Protein AF-A0A2V7H6P3-F1 (afdb_monomer)

Structure (mmCIF, N/CA/C/O backbone):
data_AF-A0A2V7H6P3-F1
#
_entry.id   AF-A0A2V7H6P3-F1
#
loop_
_atom_site.group_PDB
_atom_site.id
_atom_site.type_symbol
_atom_site.label_atom_id
_atom_site.label_alt_id
_atom_site.label_comp_id
_atom_site.label_asym_id
_atom_site.label_entity_id
_atom_site.label_seq_id
_atom_site.pdbx_PDB_ins_code
_atom_site.Cartn_x
_atom_site.Cartn_y
_atom_site.Cartn_z
_atom_site.occupancy
_atom_site.B_iso_or_equiv
_atom_site.auth_seq_id
_atom_site.auth_comp_id
_atom_site.auth_asym_id
_atom_site.auth_atom_id
_atom_site.pdbx_PDB_model_num
ATOM 1 N N . MET A 1 1 ? 6.952 5.922 25.023 1.00 45.28 1 MET A N 1
ATOM 2 C CA . MET A 1 1 ? 5.991 5.351 24.050 1.00 45.28 1 MET A CA 1
ATOM 3 C C . MET A 1 1 ? 6.456 5.497 22.596 1.00 45.28 1 MET A C 1
ATOM 5 O O . MET A 1 1 ? 6.258 4.556 21.852 1.00 45.28 1 MET A O 1
ATOM 9 N N . TRP A 1 2 ? 7.153 6.575 22.205 1.00 48.03 2 TRP A N 1
ATOM 10 C CA . TRP A 1 2 ? 7.757 6.729 20.862 1.00 48.03 2 TRP A CA 1
ATOM 11 C C . TRP A 1 2 ? 9.033 5.893 20.614 1.00 48.03 2 TRP A C 1
ATOM 13 O O . TRP A 1 2 ? 9.312 5.515 19.481 1.00 48.03 2 TRP A O 1
ATOM 23 N N . LEU A 1 3 ? 9.760 5.532 21.681 1.00 52.47 3 LEU A N 1
ATOM 24 C CA . LEU A 1 3 ? 10.952 4.668 21.622 1.00 52.47 3 LEU A CA 1
ATOM 25 C C . LEU A 1 3 ? 10.669 3.235 21.142 1.00 52.47 3 LEU A C 1
ATOM 27 O O . LEU A 1 3 ? 11.561 2.585 20.614 1.00 52.47 3 LEU A O 1
ATOM 31 N N . LEU A 1 4 ? 9.443 2.733 21.326 1.00 59.12 4 LEU A N 1
ATOM 32 C CA . LEU A 1 4 ? 9.093 1.345 20.994 1.00 59.12 4 LEU A CA 1
ATOM 33 C C . LEU A 1 4 ? 8.659 1.160 19.534 1.00 59.12 4 LEU A C 1
ATOM 35 O O . LEU A 1 4 ? 8.644 0.035 19.052 1.00 59.12 4 LEU A O 1
ATOM 39 N N . THR A 1 5 ? 8.304 2.238 18.835 1.00 67.56 5 THR A N 1
ATOM 40 C CA . THR A 1 5 ? 7.806 2.183 17.450 1.00 67.56 5 THR A CA 1
ATOM 41 C C . THR A 1 5 ? 8.802 2.730 16.438 1.00 67.56 5 THR A C 1
ATOM 43 O O . THR A 1 5 ? 8.853 2.228 15.323 1.00 67.56 5 THR A O 1
ATOM 46 N N . CYS A 1 6 ? 9.593 3.739 16.815 1.00 74.56 6 CYS A N 1
ATOM 47 C CA . CYS A 1 6 ? 10.529 4.408 15.906 1.00 74.56 6 CYS A CA 1
ATOM 48 C C . CYS A 1 6 ? 11.980 4.435 16.418 1.00 74.56 6 CYS A C 1
ATOM 50 O O . CYS A 1 6 ? 12.833 5.053 15.793 1.00 74.56 6 CYS A O 1
ATOM 52 N N . GLY A 1 7 ? 12.278 3.776 17.544 1.00 77.69 7 GLY A N 1
ATOM 53 C CA . GLY A 1 7 ? 13.629 3.740 18.110 1.00 77.69 7 GLY A CA 1
ATOM 54 C C . GLY A 1 7 ? 14.137 5.106 18.593 1.00 77.69 7 GLY A C 1
ATOM 55 O O . GLY A 1 7 ? 13.358 6.031 18.831 1.00 77.69 7 GLY A O 1
ATOM 56 N N . PHE A 1 8 ? 15.457 5.210 18.783 1.00 80.81 8 PHE A N 1
ATOM 57 C CA . PHE A 1 8 ? 16.135 6.444 19.211 1.00 80.81 8 PHE A CA 1
ATOM 58 C C . PHE A 1 8 ? 16.397 7.421 18.055 1.00 80.81 8 PHE A C 1
ATOM 60 O O . PHE A 1 8 ? 16.570 8.610 18.308 1.00 80.81 8 PHE A O 1
ATOM 67 N N . ASP A 1 9 ? 16.364 6.941 16.809 1.00 80.56 9 ASP A N 1
ATOM 68 C CA . ASP A 1 9 ? 16.606 7.743 15.601 1.00 80.56 9 ASP A CA 1
ATOM 69 C C . ASP A 1 9 ? 15.392 8.593 15.180 1.00 80.56 9 ASP A C 1
ATOM 71 O O . ASP A 1 9 ? 15.476 9.404 14.259 1.00 80.56 9 ASP A O 1
ATOM 75 N N . GLY A 1 10 ? 14.265 8.452 15.886 1.00 81.62 10 GLY A N 1
ATOM 76 C CA . GLY A 1 10 ? 13.029 9.175 15.603 1.00 81.62 10 GLY A CA 1
ATOM 77 C C . GLY A 1 10 ? 12.218 8.557 14.461 1.00 81.62 10 GLY A C 1
ATOM 78 O O . GLY A 1 10 ? 12.655 7.654 13.753 1.00 81.62 10 GLY A O 1
ATOM 79 N N . CYS A 1 11 ? 10.970 9.006 14.309 1.00 87.62 11 CYS A N 1
ATOM 80 C CA . CYS A 1 11 ? 10.121 8.542 13.213 1.00 87.62 11 CYS A CA 1
ATOM 81 C C . CYS A 1 11 ? 10.480 9.264 11.903 1.00 87.62 11 CYS A C 1
ATOM 83 O O . CYS A 1 11 ? 10.858 10.439 11.949 1.00 87.62 11 CYS A O 1
ATOM 85 N N . PRO A 1 12 ? 10.281 8.615 10.740 1.00 88.25 12 PRO A N 1
ATOM 86 C CA . PRO A 1 12 ? 10.402 9.282 9.450 1.00 88.25 12 PRO A CA 1
ATOM 87 C C . PRO A 1 12 ? 9.461 10.486 9.374 1.00 88.25 12 PRO A C 1
ATOM 89 O O . PRO A 1 12 ? 8.328 10.455 9.867 1.00 88.25 12 PRO A O 1
ATOM 92 N N . THR A 1 13 ? 9.928 11.557 8.742 1.00 89.88 13 THR A N 1
ATOM 93 C CA . THR A 1 13 ? 9.115 12.752 8.531 1.00 89.88 13 THR A CA 1
ATOM 94 C C . THR A 1 13 ? 8.044 12.489 7.473 1.00 89.88 13 THR A C 1
ATOM 96 O O . THR A 1 13 ? 8.142 11.569 6.659 1.00 89.88 13 THR A O 1
ATOM 99 N N . ALA A 1 14 ? 7.019 13.345 7.419 1.00 88.69 14 ALA A N 1
ATOM 100 C CA . ALA A 1 14 ? 6.000 13.259 6.372 1.00 88.69 14 ALA A CA 1
ATOM 101 C C . ALA A 1 14 ? 6.602 13.326 4.954 1.00 88.69 14 ALA A C 1
ATOM 103 O O . ALA A 1 14 ? 6.069 12.716 4.029 1.00 88.69 14 ALA A O 1
ATOM 104 N N . ARG A 1 15 ? 7.724 14.039 4.788 1.00 89.81 15 ARG A N 1
ATOM 105 C CA . ARG A 1 15 ? 8.440 14.134 3.514 1.00 89.81 15 ARG A CA 1
ATOM 106 C C . ARG A 1 15 ? 9.114 12.814 3.151 1.00 89.81 15 ARG A C 1
ATOM 108 O O . ARG A 1 15 ? 8.986 12.385 2.010 1.00 89.81 15 ARG A O 1
ATOM 115 N N . ASP A 1 16 ? 9.745 12.157 4.121 1.00 89.62 16 ASP A N 1
ATOM 116 C CA . ASP A 1 16 ? 10.420 10.873 3.908 1.00 89.62 16 ASP A CA 1
ATOM 117 C C . ASP A 1 16 ? 9.431 9.795 3.456 1.00 89.62 16 ASP A C 1
ATOM 119 O O . ASP A 1 16 ? 9.732 9.019 2.553 1.00 89.62 16 ASP A O 1
ATOM 123 N N . ILE A 1 17 ? 8.217 9.796 4.019 1.00 88.75 17 ILE A N 1
ATOM 124 C CA . ILE A 1 17 ? 7.142 8.869 3.631 1.00 88.75 17 ILE A CA 1
ATOM 125 C C . ILE A 1 17 ? 6.676 9.134 2.193 1.00 88.75 17 ILE A C 1
ATOM 127 O O . ILE A 1 17 ? 6.435 8.193 1.441 1.00 88.75 17 ILE A O 1
ATOM 131 N N . GLN A 1 18 ? 6.564 10.401 1.786 1.00 87.38 18 GLN A N 1
ATOM 132 C CA . GLN A 1 18 ? 6.110 10.765 0.438 1.00 87.38 18 GLN A CA 1
ATOM 133 C C . GLN A 1 18 ? 7.136 10.432 -0.648 1.00 87.38 18 GLN A C 1
ATOM 135 O O . GLN A 1 18 ? 6.752 10.105 -1.769 1.00 87.38 18 GLN A O 1
ATOM 140 N N . THR A 1 19 ? 8.430 10.520 -0.336 1.00 89.19 19 THR A N 1
ATOM 141 C CA . THR A 1 19 ? 9.506 10.219 -1.292 1.00 89.19 19 THR A CA 1
ATOM 142 C C . THR A 1 19 ? 10.014 8.785 -1.195 1.00 89.19 19 THR A C 1
ATOM 144 O O . THR A 1 19 ? 10.921 8.412 -1.939 1.00 89.19 19 THR A O 1
ATOM 147 N N . PHE A 1 20 ? 9.459 7.976 -0.292 1.00 88.56 20 PHE A N 1
ATOM 148 C CA . PHE A 1 20 ? 9.880 6.597 -0.108 1.00 88.56 20 PHE A CA 1
ATOM 149 C C . PHE A 1 20 ? 9.595 5.765 -1.363 1.00 88.56 20 PHE A C 1
ATOM 151 O O . PHE A 1 20 ? 8.449 5.604 -1.784 1.00 88.56 20 PHE A O 1
ATOM 158 N N . GLN A 1 21 ? 10.651 5.192 -1.940 1.00 85.56 21 GLN A N 1
ATOM 159 C CA . GLN A 1 21 ? 10.548 4.202 -3.003 1.00 85.56 21 GLN A CA 1
ATOM 160 C C . GLN A 1 21 ? 11.141 2.882 -2.513 1.00 85.56 21 GLN A C 1
ATOM 162 O O . GLN A 1 21 ? 12.335 2.831 -2.213 1.00 85.56 21 GLN A O 1
ATOM 167 N N . PRO A 1 22 ? 10.338 1.810 -2.420 1.00 85.94 22 PRO A N 1
ATOM 168 C CA . PRO A 1 22 ? 10.860 0.525 -1.999 1.00 85.94 22 PRO A CA 1
ATOM 169 C C . PRO A 1 22 ? 11.782 -0.046 -3.078 1.00 85.94 22 PRO A C 1
ATOM 171 O O . PRO A 1 22 ? 11.492 0.037 -4.278 1.00 85.94 22 PRO A O 1
ATOM 174 N N . ASP A 1 23 ? 12.883 -0.639 -2.624 1.00 86.00 23 ASP A N 1
ATOM 175 C CA . ASP A 1 23 ? 13.846 -1.305 -3.492 1.00 86.00 23 ASP A CA 1
ATOM 176 C C . ASP A 1 23 ? 13.206 -2.514 -4.200 1.00 86.00 23 ASP A C 1
ATOM 178 O O . ASP A 1 23 ? 12.404 -3.255 -3.619 1.00 86.00 23 ASP A O 1
ATOM 182 N N . GLN A 1 24 ? 13.565 -2.693 -5.471 1.00 86.31 24 GLN A N 1
ATOM 183 C CA . GLN A 1 24 ? 13.189 -3.842 -6.301 1.00 86.31 24 GLN A CA 1
ATOM 184 C C . GLN A 1 24 ? 14.325 -4.869 -6.395 1.00 86.31 24 GLN A C 1
ATOM 186 O O . GLN A 1 24 ? 14.184 -5.874 -7.082 1.00 86.31 24 GLN A O 1
ATOM 191 N N . GLY A 1 25 ? 15.456 -4.623 -5.734 1.00 87.31 25 GLY A N 1
ATOM 192 C CA . GLY A 1 25 ? 16.621 -5.489 -5.759 1.00 87.31 25 GLY A CA 1
ATOM 193 C C . GLY A 1 25 ? 17.430 -5.399 -7.055 1.00 87.31 25 GLY A C 1
ATOM 194 O O . GLY A 1 25 ? 17.077 -4.727 -8.030 1.00 87.31 25 GLY A O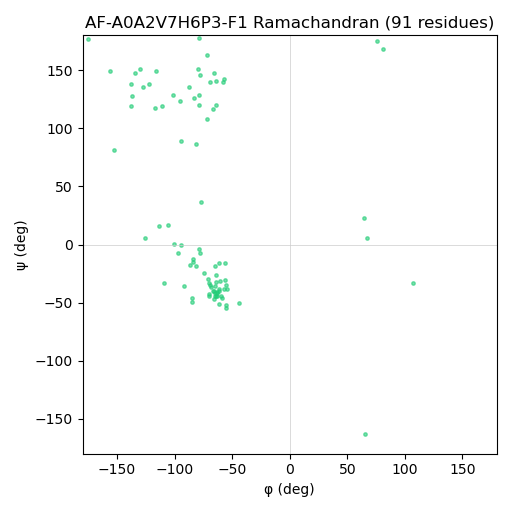 1
ATOM 195 N N . GLY A 1 26 ? 18.558 -6.109 -7.068 1.00 89.19 26 GLY A N 1
ATOM 196 C CA . GLY A 1 26 ? 19.502 -6.105 -8.187 1.00 89.19 26 GLY A CA 1
ATOM 197 C C . GLY A 1 26 ? 19.030 -6.969 -9.359 1.00 89.19 26 GLY A C 1
ATOM 198 O O . GLY A 1 26 ? 18.431 -8.021 -9.161 1.00 89.19 26 GLY A O 1
ATOM 199 N N . ARG A 1 27 ? 19.321 -6.572 -10.602 1.00 90.75 27 ARG A N 1
ATOM 200 C CA . ARG A 1 27 ? 19.003 -7.360 -11.810 1.00 90.75 27 ARG A CA 1
ATOM 201 C C . ARG A 1 27 ? 20.248 -8.088 -12.313 1.00 90.75 27 ARG A C 1
ATOM 203 O O . ARG A 1 27 ? 21.270 -7.450 -12.537 1.00 90.75 27 ARG A O 1
ATOM 210 N N . ILE A 1 28 ? 20.142 -9.395 -12.548 1.00 93.62 28 ILE A N 1
ATOM 211 C CA . ILE A 1 28 ? 21.184 -10.199 -13.201 1.00 93.62 28 ILE A CA 1
ATOM 212 C C . ILE A 1 28 ? 20.846 -10.293 -14.686 1.00 93.62 28 ILE A C 1
ATOM 214 O O . ILE A 1 28 ? 19.749 -10.730 -15.050 1.00 93.62 28 ILE A O 1
ATOM 218 N N . LEU A 1 29 ? 21.780 -9.871 -15.535 1.00 96.00 29 LEU A N 1
ATOM 219 C CA . LEU A 1 29 ? 21.631 -9.837 -16.987 1.00 96.00 29 LEU A CA 1
ATOM 220 C C . LEU A 1 29 ? 22.644 -10.782 -17.644 1.00 96.00 29 LEU A C 1
ATOM 222 O O . LEU A 1 29 ? 23.737 -10.983 -17.116 1.00 96.00 29 LEU A O 1
ATOM 226 N N . ASP A 1 30 ? 22.286 -11.350 -18.792 1.00 96.00 30 ASP A N 1
ATOM 227 C CA . ASP A 1 30 ? 23.211 -12.121 -19.625 1.00 96.00 30 ASP A CA 1
ATOM 228 C C . ASP A 1 30 ? 24.131 -11.210 -20.464 1.00 96.00 30 ASP A C 1
ATOM 230 O O . ASP A 1 30 ? 23.994 -9.984 -20.482 1.00 96.00 30 ASP A O 1
ATOM 234 N N . ARG A 1 31 ? 25.053 -11.818 -21.226 1.00 96.25 31 ARG A N 1
ATOM 235 C CA . ARG A 1 31 ? 25.986 -11.096 -22.117 1.00 96.25 31 ARG A CA 1
ATOM 236 C C . ARG A 1 31 ? 25.311 -10.292 -23.240 1.00 96.25 31 ARG A C 1
ATOM 238 O O . ARG A 1 31 ? 25.958 -9.472 -23.880 1.00 96.25 31 ARG A O 1
ATOM 245 N N . TYR A 1 32 ? 24.040 -10.566 -23.507 1.00 96.75 32 TYR A N 1
ATOM 246 C CA . TYR A 1 32 ? 23.186 -9.912 -24.493 1.00 96.75 32 TYR A CA 1
ATOM 247 C C . TYR A 1 32 ? 22.164 -8.969 -23.839 1.00 96.75 32 TYR A C 1
ATOM 249 O O . TYR A 1 32 ? 21.192 -8.574 -24.484 1.00 96.75 32 TYR A O 1
ATOM 257 N N . ASN A 1 33 ? 22.375 -8.599 -22.571 1.00 92.81 33 ASN A N 1
ATOM 258 C CA . ASN A 1 33 ? 21.517 -7.712 -21.789 1.00 92.81 33 ASN A CA 1
ATOM 259 C C . ASN A 1 33 ? 20.100 -8.266 -21.514 1.00 92.81 33 ASN A C 1
ATOM 261 O O . ASN A 1 33 ? 19.165 -7.506 -21.245 1.00 92.81 33 ASN A O 1
ATOM 265 N N . ARG A 1 34 ? 19.912 -9.592 -21.568 1.00 95.50 34 ARG A N 1
ATOM 266 C CA . ARG A 1 34 ? 18.637 -10.257 -21.252 1.00 95.50 34 ARG A CA 1
ATOM 267 C C . ARG A 1 34 ? 18.541 -10.549 -19.760 1.00 95.50 34 ARG A C 1
ATOM 269 O O . ARG A 1 34 ? 19.488 -11.043 -19.159 1.00 95.50 34 ARG A O 1
ATOM 276 N N . LEU A 1 35 ? 17.386 -10.269 -19.159 1.00 92.19 35 LEU A N 1
ATOM 277 C CA . LEU A 1 35 ? 17.152 -10.515 -17.734 1.00 92.19 35 LEU A CA 1
ATOM 278 C C . LEU A 1 35 ? 17.162 -12.021 -17.434 1.00 92.19 35 LEU A C 1
ATOM 280 O O . LEU A 1 35 ? 16.285 -12.739 -17.905 1.00 92.19 35 LEU A O 1
ATOM 284 N N . MET A 1 36 ? 18.119 -12.473 -16.623 1.00 92.06 36 MET A N 1
ATOM 285 C CA . MET A 1 36 ? 18.189 -13.852 -16.127 1.00 92.06 36 MET A CA 1
ATOM 286 C C . MET A 1 36 ? 17.478 -14.010 -14.783 1.00 92.06 36 MET A C 1
ATOM 288 O O . MET A 1 36 ? 16.845 -15.031 -14.532 1.00 92.06 36 MET A O 1
ATOM 292 N N . GLY A 1 37 ? 17.552 -12.996 -13.921 1.00 89.06 37 GLY A N 1
ATOM 293 C CA . GLY A 1 37 ? 16.945 -13.061 -12.596 1.00 89.06 37 GLY A CA 1
ATOM 294 C C . GLY A 1 37 ? 17.047 -11.756 -11.823 1.00 89.06 37 GLY A C 1
ATOM 295 O O . GLY A 1 37 ? 17.642 -10.779 -12.289 1.00 89.06 37 GLY A O 1
ATOM 296 N N . ARG A 1 38 ? 16.449 -11.745 -10.631 1.00 88.81 38 ARG A N 1
ATOM 297 C CA . ARG A 1 38 ? 16.501 -10.617 -9.703 1.00 88.81 38 ARG A CA 1
ATOM 298 C C . ARG A 1 38 ? 16.963 -11.090 -8.327 1.00 88.81 38 ARG A C 1
ATOM 300 O O . ARG A 1 38 ? 16.521 -12.130 -7.852 1.00 88.81 38 ARG A O 1
ATOM 307 N N . LEU A 1 39 ? 17.875 -10.336 -7.727 1.00 89.81 39 LEU A N 1
ATOM 308 C CA . LEU A 1 39 ? 18.375 -10.525 -6.372 1.00 89.81 39 LEU A CA 1
ATOM 309 C C . LEU A 1 39 ? 17.553 -9.630 -5.450 1.00 89.81 39 LEU A C 1
ATOM 311 O O . LEU A 1 39 ? 17.884 -8.464 -5.246 1.00 89.81 39 LEU A O 1
ATOM 315 N N . GLU A 1 40 ? 16.448 -10.166 -4.948 1.00 87.25 40 GLU A N 1
ATOM 316 C CA . GLU A 1 40 ? 15.518 -9.448 -4.078 1.00 87.25 40 GLU A CA 1
ATOM 317 C C . GLU A 1 40 ? 15.065 -10.360 -2.928 1.00 87.25 40 GLU A C 1
ATOM 319 O O . GLU A 1 40 ? 14.786 -11.539 -3.136 1.00 87.25 40 GLU A O 1
ATOM 324 N N . LEU A 1 41 ? 14.987 -9.821 -1.704 1.00 87.12 41 LEU A N 1
ATOM 325 C CA . LEU A 1 41 ? 14.401 -10.535 -0.556 1.00 87.12 41 LEU A CA 1
ATOM 326 C C . LEU A 1 41 ? 12.879 -10.662 -0.690 1.00 87.12 41 L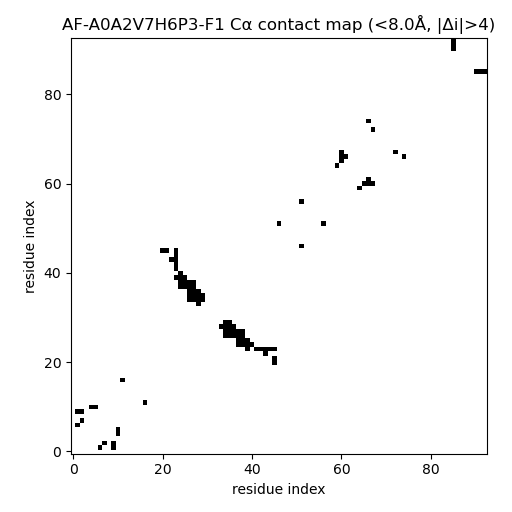EU A C 1
ATOM 328 O O . LEU A 1 41 ? 12.270 -11.598 -0.179 1.00 87.12 41 LEU A O 1
ATOM 332 N N . VAL A 1 42 ? 12.261 -9.688 -1.359 1.00 86.44 42 VAL A N 1
ATOM 333 C CA . VAL A 1 42 ? 10.820 -9.618 -1.581 1.00 86.44 42 VAL A CA 1
ATOM 334 C C . VAL A 1 42 ? 10.585 -9.203 -3.020 1.00 86.44 42 VAL A C 1
ATOM 336 O O . VAL A 1 42 ? 11.086 -8.168 -3.449 1.00 86.44 42 VAL A O 1
ATOM 339 N N . ARG A 1 43 ? 9.770 -9.977 -3.741 1.00 87.12 43 ARG A N 1
ATOM 340 C CA . ARG A 1 43 ? 9.410 -9.672 -5.124 1.00 87.12 43 ARG A CA 1
ATOM 341 C C . ARG A 1 43 ? 8.460 -8.486 -5.193 1.00 87.12 43 ARG A C 1
ATOM 343 O O . ARG A 1 43 ? 7.289 -8.613 -4.832 1.00 87.12 43 ARG A O 1
ATOM 350 N N . ARG A 1 44 ? 8.957 -7.342 -5.668 1.00 88.12 44 ARG A N 1
ATOM 351 C CA . ARG A 1 44 ? 8.184 -6.094 -5.775 1.00 88.12 44 ARG A CA 1
ATOM 352 C C . ARG A 1 44 ? 8.295 -5.474 -7.165 1.00 88.12 44 ARG A C 1
ATOM 354 O O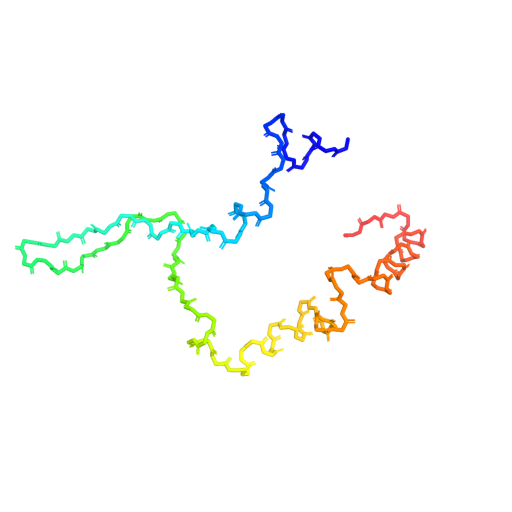 . ARG A 1 44 ? 9.283 -5.638 -7.879 1.00 88.12 44 ARG A O 1
ATOM 361 N N . VAL A 1 45 ? 7.241 -4.763 -7.554 1.00 88.88 45 VAL A N 1
ATOM 362 C CA . VAL A 1 45 ? 7.205 -3.926 -8.757 1.00 88.88 45 VAL A CA 1
ATOM 363 C C . VAL A 1 45 ? 6.503 -2.629 -8.382 1.00 88.88 45 VAL A C 1
ATOM 365 O O . VAL A 1 45 ? 5.344 -2.648 -7.972 1.00 88.88 45 VAL A O 1
ATOM 368 N N . ASN A 1 46 ? 7.211 -1.511 -8.512 1.00 89.69 46 ASN A N 1
ATOM 369 C CA . ASN A 1 46 ? 6.660 -0.192 -8.218 1.00 89.69 46 ASN A CA 1
ATOM 370 C C . ASN A 1 46 ? 5.808 0.240 -9.404 1.00 89.69 46 ASN A C 1
ATOM 372 O O . ASN A 1 46 ? 6.306 0.354 -10.524 1.00 89.69 46 ASN A O 1
ATOM 376 N N . VAL A 1 47 ? 4.526 0.468 -9.144 1.00 91.69 47 VAL A N 1
ATOM 377 C CA . VAL A 1 47 ? 3.561 0.933 -10.137 1.00 91.69 47 VAL A CA 1
ATOM 378 C C . VAL A 1 47 ? 2.943 2.243 -9.656 1.00 91.69 47 VAL A C 1
ATOM 380 O O . VAL A 1 47 ? 2.641 2.368 -8.467 1.00 91.69 47 VAL A O 1
ATOM 383 N N . PRO A 1 48 ? 2.755 3.239 -10.539 1.00 92.44 48 PRO A N 1
ATOM 384 C CA . PRO A 1 48 ? 2.020 4.439 -10.169 1.00 92.44 48 PRO A CA 1
ATOM 385 C C . PRO A 1 48 ? 0.558 4.076 -9.888 1.00 92.44 48 PRO A C 1
ATOM 387 O O . PRO A 1 48 ? -0.005 3.203 -10.549 1.00 92.44 48 PRO A O 1
ATOM 390 N N . LEU A 1 49 ? -0.086 4.781 -8.954 1.00 92.56 49 LEU A N 1
ATOM 391 C CA . LEU A 1 49 ? -1.474 4.495 -8.564 1.00 92.56 49 LEU A CA 1
ATOM 392 C C . LEU A 1 49 ? -2.445 4.522 -9.759 1.00 92.56 49 LEU A C 1
ATOM 394 O O . LEU A 1 49 ? -3.356 3.705 -9.830 1.00 92.56 49 LEU A O 1
ATOM 398 N N . GLY A 1 50 ? -2.213 5.402 -10.739 1.00 96.25 50 GLY A N 1
ATOM 399 C CA . GLY A 1 50 ? -3.021 5.482 -11.963 1.00 96.25 50 GLY A CA 1
ATOM 400 C C . GLY A 1 50 ? -2.940 4.251 -12.877 1.00 96.25 50 GLY A C 1
ATOM 401 O O . GLY A 1 50 ? -3.826 4.063 -13.703 1.00 96.25 50 GLY A O 1
ATOM 402 N N . ALA A 1 51 ? -1.921 3.398 -12.725 1.00 96.94 51 ALA A N 1
ATOM 403 C CA . ALA A 1 51 ? -1.827 2.122 -13.438 1.00 96.94 51 ALA A CA 1
ATOM 404 C C . ALA A 1 51 ? -2.613 0.994 -12.743 1.00 96.94 51 ALA A C 1
ATOM 406 O O . ALA A 1 51 ? -2.811 -0.070 -13.329 1.00 96.94 51 ALA A O 1
ATOM 407 N N . VAL A 1 52 ? -3.061 1.204 -11.499 1.00 96.50 52 VAL A N 1
ATOM 408 C CA . VAL A 1 52 ? -3.858 0.229 -10.750 1.00 96.50 52 VAL A CA 1
ATOM 409 C C . VAL A 1 52 ? -5.325 0.362 -11.169 1.00 96.50 52 VAL A C 1
ATOM 411 O O . VAL A 1 52 ? -5.878 1.460 -11.070 1.00 96.50 52 VAL A O 1
ATOM 414 N N . PRO A 1 53 ? -6.007 -0.718 -11.592 1.00 97.81 53 PRO A N 1
ATOM 415 C CA . PRO A 1 53 ? -7.414 -0.638 -11.969 1.00 97.81 53 PRO A CA 1
ATOM 416 C C . PRO A 1 53 ? -8.292 -0.109 -10.828 1.00 97.81 53 PRO A C 1
ATOM 418 O O . PRO A 1 53 ? -8.122 -0.508 -9.674 1.00 97.81 53 PRO A O 1
ATOM 421 N N . GLN A 1 54 ? -9.267 0.750 -11.142 1.00 97.31 54 GLN A N 1
ATOM 422 C CA . GLN A 1 54 ? -10.107 1.397 -10.123 1.00 97.31 54 GLN A CA 1
ATOM 423 C C . GLN A 1 54 ? -10.828 0.393 -9.215 1.00 97.31 54 GLN A C 1
ATOM 425 O O . GLN A 1 54 ? -10.901 0.607 -8.009 1.00 97.31 54 GLN A O 1
ATOM 430 N N . PHE A 1 55 ? -11.303 -0.728 -9.765 1.00 97.69 55 PHE A N 1
ATOM 431 C CA . PHE A 1 55 ? -11.967 -1.763 -8.970 1.00 97.69 55 PHE A CA 1
ATOM 432 C C . PHE A 1 55 ? -11.026 -2.405 -7.935 1.00 97.69 55 PHE A C 1
ATOM 434 O O . PHE A 1 55 ? -11.472 -2.748 -6.846 1.00 97.69 55 PHE A O 1
ATOM 441 N N . VA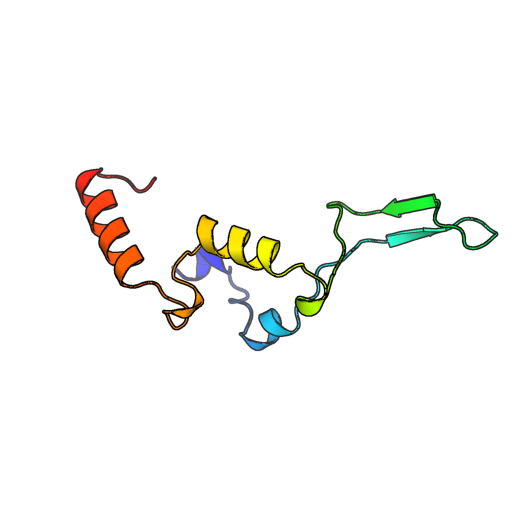L A 1 56 ? -9.723 -2.524 -8.232 1.00 97.25 56 VAL A N 1
ATOM 442 C CA . VAL A 1 56 ? -8.723 -3.048 -7.284 1.00 97.25 56 VAL A CA 1
ATOM 443 C C . VAL A 1 56 ? -8.498 -2.050 -6.155 1.00 97.25 56 VAL A C 1
ATOM 445 O O . VAL A 1 56 ? -8.503 -2.436 -4.988 1.00 9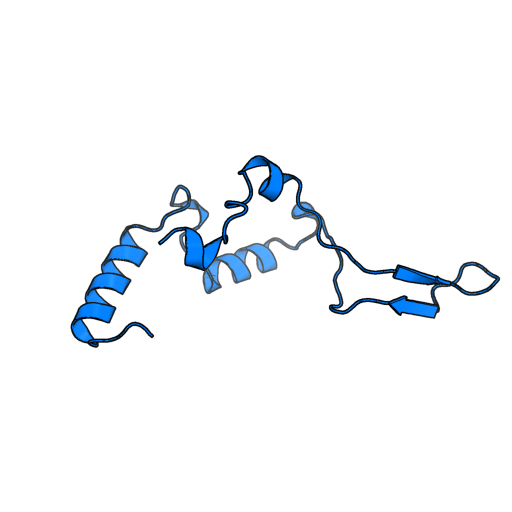7.25 56 VAL A O 1
ATOM 448 N N . GLN A 1 57 ? -8.364 -0.762 -6.491 1.00 97.06 57 GLN A N 1
ATOM 449 C CA . GLN A 1 57 ? -8.233 0.304 -5.493 1.00 97.06 57 GLN A CA 1
ATOM 450 C C . GLN A 1 57 ? -9.450 0.320 -4.555 1.00 97.06 57 GLN A C 1
ATOM 452 O O . GLN A 1 57 ? -9.302 0.342 -3.336 1.00 97.06 57 GLN A O 1
ATOM 457 N N . GLN A 1 58 ? -10.658 0.235 -5.119 1.00 96.88 58 GLN A N 1
ATOM 458 C CA . GLN A 1 58 ?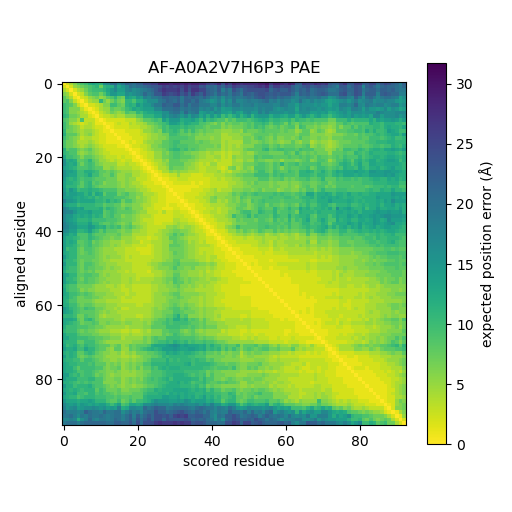 -11.906 0.207 -4.356 1.00 96.88 58 GLN A CA 1
ATOM 459 C C . GLN A 1 58 ? -12.035 -1.051 -3.489 1.00 96.88 58 GLN A C 1
ATOM 461 O O . GLN A 1 58 ? -12.442 -0.941 -2.337 1.00 96.88 58 GLN A O 1
ATOM 466 N N . ALA A 1 59 ? -11.665 -2.230 -4.002 1.00 97.56 59 ALA A N 1
ATOM 467 C CA . ALA A 1 59 ? -11.702 -3.480 -3.242 1.00 97.56 59 ALA A CA 1
ATOM 468 C C . ALA A 1 59 ? -10.748 -3.455 -2.038 1.00 97.56 59 ALA A C 1
ATOM 470 O O . ALA A 1 59 ? -11.118 -3.885 -0.943 1.00 97.56 59 ALA A O 1
ATOM 471 N N . PHE A 1 60 ? -9.545 -2.906 -2.227 1.00 96.75 60 PHE A N 1
ATOM 472 C CA . PHE A 1 60 ? -8.579 -2.716 -1.148 1.00 96.75 60 PHE A CA 1
ATOM 473 C C . PHE A 1 60 ? -9.133 -1.778 -0.071 1.00 96.75 60 PHE A C 1
ATOM 475 O O . PHE A 1 60 ? -9.197 -2.152 1.098 1.00 96.75 60 PHE A O 1
ATOM 482 N N . ILE A 1 61 ? -9.628 -0.601 -0.472 1.00 96.00 61 ILE A N 1
ATOM 483 C CA . ILE A 1 61 ? -10.228 0.376 0.448 1.00 96.00 61 ILE A CA 1
ATOM 484 C C . ILE A 1 61 ? -11.425 -0.235 1.181 1.00 96.00 61 ILE A C 1
ATOM 486 O O . ILE A 1 61 ? -11.531 -0.100 2.391 1.00 96.00 61 ILE A O 1
ATOM 490 N N . ALA A 1 62 ? -12.306 -0.962 0.498 1.00 96.06 62 ALA A N 1
ATOM 491 C CA . ALA A 1 62 ? -13.459 -1.594 1.135 1.00 96.06 62 ALA A CA 1
ATOM 492 C C . ALA A 1 62 ? -13.069 -2.614 2.223 1.00 96.06 62 ALA A C 1
ATOM 494 O O . ALA A 1 62 ? -13.816 -2.771 3.193 1.00 96.06 62 ALA A O 1
ATOM 495 N N . THR A 1 63 ? -11.922 -3.282 2.063 1.00 96.56 63 THR A N 1
ATOM 496 C CA . THR A 1 63 ? -11.429 -4.326 2.975 1.00 96.56 63 THR A CA 1
ATOM 497 C C . THR A 1 63 ? -10.660 -3.739 4.157 1.00 96.56 63 THR A C 1
ATOM 499 O O . THR A 1 63 ? -10.957 -4.080 5.300 1.00 96.56 63 THR A O 1
ATOM 502 N N . GLU A 1 64 ? -9.707 -2.846 3.894 1.00 94.81 64 GLU A N 1
ATOM 503 C CA . GLU A 1 64 ? -8.808 -2.301 4.919 1.00 94.81 64 GLU A CA 1
ATOM 504 C C . GLU A 1 64 ? -9.424 -1.105 5.652 1.00 94.81 64 GLU A C 1
ATOM 506 O O . GLU A 1 64 ? -9.406 -1.028 6.880 1.00 94.81 64 GLU A O 1
ATOM 511 N N . ASP A 1 65 ? -10.014 -0.170 4.904 1.00 94.38 65 ASP A N 1
ATOM 512 C CA . ASP A 1 65 ? -10.549 1.070 5.451 1.00 94.38 65 ASP A CA 1
ATOM 513 C C . ASP A 1 65 ? -11.695 1.628 4.600 1.00 94.38 65 ASP A C 1
ATOM 515 O O . ASP A 1 65 ? -11.563 2.556 3.800 1.00 94.38 65 ASP A O 1
ATOM 519 N N . ARG A 1 66 ? -12.889 1.074 4.812 1.00 93.56 66 ARG A N 1
ATOM 520 C CA . ARG A 1 66 ? -14.101 1.451 4.068 1.00 93.56 66 ARG A CA 1
ATOM 521 C C . ARG A 1 66 ? -14.464 2.943 4.138 1.00 93.56 66 ARG A C 1
ATOM 523 O O . ARG A 1 66 ? -15.341 3.384 3.398 1.00 93.56 66 ARG A O 1
ATOM 530 N N . ARG A 1 67 ? -13.890 3.702 5.080 1.00 92.31 67 ARG A N 1
ATOM 531 C CA . ARG A 1 67 ? -14.136 5.138 5.271 1.00 92.31 67 ARG A CA 1
ATOM 532 C C . ARG A 1 67 ? -12.905 5.986 4.978 1.00 92.31 67 ARG A C 1
ATOM 534 O O . ARG A 1 67 ? -12.939 7.172 5.293 1.00 92.31 67 ARG A O 1
ATOM 541 N N . PHE A 1 68 ? -11.907 5.431 4.301 1.00 93.88 68 PHE A N 1
ATOM 542 C CA . PHE A 1 68 ? -10.646 6.093 3.992 1.00 93.88 68 PHE A CA 1
ATOM 543 C C . PHE A 1 68 ? -10.818 7.539 3.494 1.00 93.88 68 PHE A C 1
ATOM 545 O O . PHE A 1 68 ? -10.245 8.468 4.055 1.00 93.88 68 PHE A O 1
ATOM 552 N N . TYR A 1 69 ? -11.692 7.763 2.505 1.00 94.12 69 TYR A N 1
ATOM 553 C CA . TYR A 1 69 ? -11.951 9.101 1.945 1.00 94.12 69 TYR A CA 1
ATOM 554 C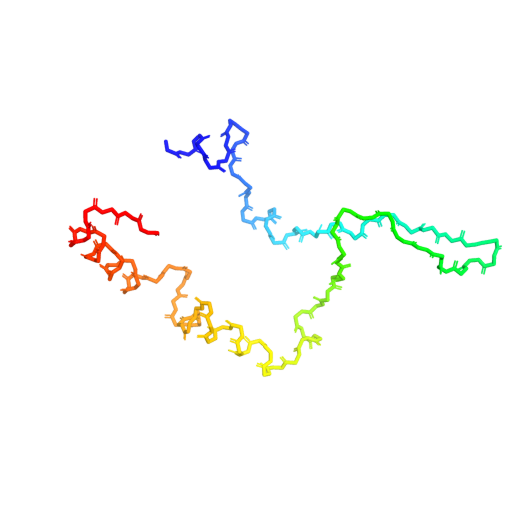 C . TYR A 1 69 ? -12.857 10.006 2.797 1.00 94.12 69 TYR A C 1
ATOM 556 O O . TYR A 1 69 ? -13.045 11.173 2.472 1.00 94.12 69 TYR A O 1
ATOM 564 N N . GLN A 1 70 ? -13.454 9.484 3.867 1.00 93.94 70 GLN A N 1
ATOM 565 C CA . GLN A 1 70 ? -14.379 10.209 4.745 1.00 93.94 70 GLN A CA 1
ATOM 566 C C . GLN A 1 70 ? -13.686 10.767 5.996 1.00 93.94 70 GLN A C 1
ATOM 568 O O . GLN A 1 70 ? -14.318 11.501 6.757 1.00 93.94 70 GLN A O 1
ATOM 573 N N . HIS A 1 71 ? -12.417 10.426 6.242 1.00 92.38 71 HIS A N 1
ATOM 574 C CA . HIS A 1 71 ? -11.665 10.908 7.400 1.00 92.38 71 HIS A CA 1
ATOM 575 C C . HIS A 1 71 ? -10.254 11.379 7.035 1.00 92.38 71 HIS A C 1
ATOM 577 O O . HIS A 1 71 ? -9.593 10.818 6.168 1.00 92.38 71 HIS A O 1
ATOM 583 N N . GLY A 1 72 ? -9.751 12.384 7.754 1.00 88.00 72 GLY A N 1
ATOM 584 C CA . GLY A 1 72 ? -8.425 12.983 7.536 1.00 88.00 72 GLY A CA 1
ATOM 585 C C . GLY A 1 72 ? -7.246 12.154 8.062 1.00 88.00 72 GLY A C 1
ATOM 586 O O . GLY A 1 72 ? -6.306 12.719 8.606 1.00 88.00 72 GLY A O 1
ATOM 587 N N . GLY A 1 73 ? -7.320 10.826 7.965 1.00 84.38 73 GLY A N 1
ATOM 588 C CA . GLY A 1 73 ? -6.277 9.885 8.391 1.00 84.38 73 GLY A CA 1
ATOM 589 C C . GLY A 1 73 ? -6.594 9.095 9.663 1.00 84.38 73 GLY A C 1
ATOM 590 O O . GLY A 1 73 ? -6.215 7.932 9.745 1.00 84.38 73 GLY A O 1
ATOM 591 N N . LEU A 1 74 ? -7.326 9.668 10.628 1.00 88.38 74 LEU A N 1
ATOM 592 C CA . LEU A 1 74 ? -7.737 8.947 11.840 1.00 88.38 74 LEU A CA 1
ATOM 593 C C . LEU A 1 74 ? -9.250 8.691 11.871 1.00 88.38 74 LEU A C 1
ATOM 595 O O . LEU A 1 74 ? -10.057 9.622 11.929 1.00 88.38 74 LEU A O 1
ATOM 599 N N . ASP A 1 75 ? -9.638 7.415 11.904 1.00 90.75 75 ASP A N 1
ATOM 600 C CA . ASP A 1 75 ? -11.031 6.993 12.066 1.00 90.75 75 ASP A CA 1
ATOM 601 C C . ASP A 1 75 ? -11.460 7.020 13.543 1.00 90.75 75 ASP A C 1
ATOM 603 O O . ASP A 1 75 ? -11.439 6.001 14.235 1.00 90.75 75 ASP A O 1
ATOM 607 N N . TRP A 1 76 ? -11.918 8.176 14.035 1.00 91.31 76 TRP A N 1
ATOM 608 C CA . TRP A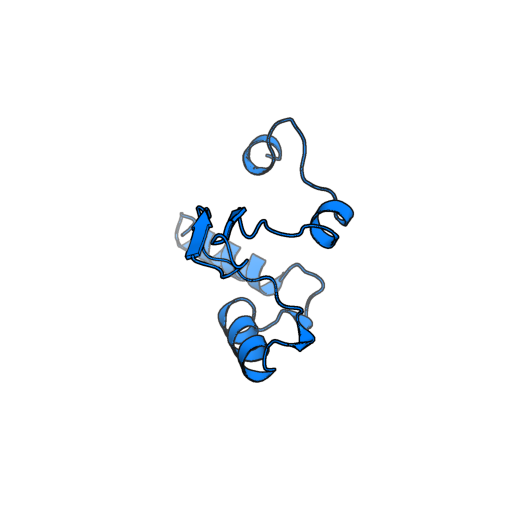 1 76 ? -12.403 8.330 15.418 1.00 91.31 76 TRP A CA 1
ATOM 609 C C . TRP A 1 76 ? -13.505 7.333 15.792 1.00 91.31 76 TRP A C 1
ATOM 611 O O . TRP A 1 76 ? -13.525 6.787 16.895 1.00 91.31 76 TRP A O 1
ATOM 621 N N . ARG A 1 77 ? -14.418 7.041 14.859 1.00 90.69 77 ARG A N 1
ATOM 622 C CA . ARG A 1 77 ? -15.497 6.067 15.087 1.00 90.69 77 ARG A CA 1
ATOM 623 C C . ARG A 1 77 ? -14.950 4.646 15.209 1.00 90.69 77 ARG A C 1
ATOM 625 O O . ARG A 1 77 ? -15.497 3.848 15.968 1.00 90.69 77 ARG A O 1
ATOM 632 N N . GLY A 1 78 ? -13.921 4.308 14.435 1.00 87.88 78 GLY A N 1
ATOM 633 C CA . GLY A 1 78 ? -13.193 3.043 14.542 1.00 87.88 78 GLY A CA 1
ATOM 634 C C . GLY A 1 78 ? -12.442 2.943 15.865 1.00 87.88 78 GLY A C 1
ATOM 635 O O . GLY A 1 78 ? -12.610 1.958 16.580 1.00 87.88 78 GLY A O 1
ATOM 636 N N . PHE A 1 79 ? -11.726 4.005 16.237 1.00 90.44 79 PHE A N 1
ATOM 637 C CA . PHE A 1 79 ? -10.980 4.110 17.488 1.00 90.44 79 PHE A CA 1
ATOM 638 C C . PHE A 1 79 ? -11.863 3.866 18.718 1.00 90.44 79 PHE A C 1
ATOM 640 O O . PHE A 1 79 ? -11.589 2.957 19.499 1.00 90.44 79 PHE A O 1
ATOM 647 N N . PHE A 1 80 ? -12.969 4.604 18.871 1.00 94.06 80 PHE A N 1
ATOM 648 C CA . PHE A 1 80 ? -13.856 4.419 20.026 1.00 94.06 80 PHE A CA 1
ATOM 649 C C . PHE A 1 80 ? -14.524 3.041 20.038 1.00 94.06 80 PHE A C 1
ATOM 651 O O . PHE A 1 80 ? -14.683 2.438 21.099 1.00 94.06 80 PHE A O 1
ATOM 658 N N . ARG A 1 81 ? -14.874 2.497 18.865 1.00 90.62 81 ARG A N 1
ATOM 659 C CA . ARG A 1 81 ? -15.422 1.137 18.762 1.00 90.62 81 ARG A CA 1
ATOM 660 C C . ARG A 1 81 ? -14.408 0.092 19.226 1.00 90.62 81 ARG A C 1
ATOM 662 O O . ARG A 1 81 ? -14.775 -0.814 19.974 1.00 90.62 81 ARG A O 1
ATOM 669 N N . ALA A 1 82 ? -13.152 0.223 18.803 1.00 90.38 82 ALA A N 1
ATOM 670 C CA . ALA A 1 82 ? -12.066 -0.654 19.221 1.00 90.38 82 ALA A CA 1
ATOM 671 C C . ALA A 1 82 ? -11.805 -0.525 20.727 1.00 90.38 82 ALA A C 1
ATOM 673 O O . ALA A 1 82 ? -11.743 -1.539 21.414 1.00 90.38 82 ALA A O 1
ATOM 674 N N . LEU A 1 83 ? -11.765 0.700 21.261 1.00 91.44 83 LEU A N 1
ATOM 675 C CA . LEU A 1 83 ? -11.606 0.959 22.693 1.00 91.44 83 LEU A CA 1
ATOM 676 C C . LEU A 1 83 ? -12.678 0.240 23.523 1.00 91.44 83 LEU A C 1
ATOM 678 O O . LEU A 1 83 ? -12.346 -0.525 24.424 1.00 91.44 83 LEU A O 1
ATOM 682 N N . VAL A 1 84 ? -13.959 0.421 23.186 1.00 93.00 84 VAL A N 1
ATOM 683 C CA . VAL A 1 84 ? -15.069 -0.242 23.891 1.00 93.00 84 VAL A CA 1
ATOM 684 C C . VAL A 1 84 ? -14.974 -1.765 23.774 1.00 93.00 84 VAL A C 1
ATOM 686 O O . VAL A 1 84 ? -15.222 -2.474 24.748 1.00 93.00 84 VAL A O 1
ATOM 689 N N . THR A 1 85 ? -14.595 -2.279 22.603 1.00 90.88 85 THR A N 1
ATOM 690 C CA . THR A 1 85 ? -14.440 -3.725 22.378 1.00 90.88 85 THR A CA 1
ATOM 691 C C . THR A 1 85 ? -13.309 -4.302 23.230 1.00 90.88 85 THR A C 1
ATOM 693 O O . THR A 1 85 ? -13.503 -5.320 23.889 1.00 90.88 85 THR A O 1
ATOM 696 N N . ASN A 1 86 ? -12.164 -3.622 23.288 1.00 90.38 86 ASN A N 1
ATOM 697 C CA . ASN A 1 86 ? -11.005 -4.041 24.072 1.00 90.38 86 ASN A CA 1
ATOM 698 C C . ASN A 1 86 ? -11.288 -3.990 25.578 1.00 90.38 86 ASN A C 1
ATOM 700 O O . ASN A 1 86 ? -10.920 -4.917 26.295 1.00 90.38 86 ASN A O 1
ATOM 704 N N . LEU A 1 87 ? -11.997 -2.958 26.053 1.00 89.94 87 LEU A N 1
ATOM 705 C CA . LEU A 1 87 ? -12.423 -2.857 27.454 1.00 89.94 87 LEU A CA 1
ATOM 706 C C . LEU A 1 87 ? -13.375 -3.996 27.843 1.00 89.94 87 LEU A C 1
ATOM 708 O O . LEU A 1 87 ? -13.236 -4.568 28.919 1.00 89.94 87 LEU A O 1
ATOM 712 N N . ARG A 1 88 ? -14.308 -4.369 26.957 1.00 90.19 88 ARG A N 1
ATOM 713 C CA . ARG A 1 88 ? -15.206 -5.516 27.178 1.00 90.19 88 ARG A CA 1
ATOM 714 C C . ARG A 1 88 ? -14.476 -6.859 27.132 1.00 90.19 88 ARG A C 1
ATOM 716 O O . ARG A 1 88 ? -14.860 -7.775 27.848 1.00 90.19 88 ARG A O 1
ATOM 723 N N . ALA A 1 89 ? -13.458 -6.989 26.284 1.00 84.81 89 ALA A N 1
ATOM 724 C CA . ALA A 1 89 ? -12.699 -8.226 26.113 1.00 84.81 89 ALA A CA 1
ATOM 725 C C . ALA A 1 89 ? -11.570 -8.409 27.145 1.00 84.81 89 ALA A C 1
ATOM 727 O O . ALA A 1 89 ? -11.016 -9.503 27.243 1.00 84.81 89 ALA A O 1
ATOM 728 N N . GLY A 1 90 ? -11.190 -7.351 27.872 1.00 79.50 90 GLY A N 1
ATOM 729 C CA . GLY A 1 90 ? -10.062 -7.349 28.811 1.00 79.50 90 GLY A CA 1
ATOM 730 C C . GLY A 1 90 ? -8.680 -7.495 28.153 1.00 79.50 90 GLY A C 1
ATOM 731 O O . GLY A 1 90 ? -7.683 -7.629 28.856 1.00 79.50 90 GLY A O 1
ATOM 732 N N . ARG A 1 91 ? -8.603 -7.491 26.814 1.00 70.00 91 ARG A N 1
ATOM 733 C CA . ARG A 1 91 ? -7.370 -7.621 26.021 1.00 70.00 91 ARG A CA 1
ATOM 734 C C . ARG A 1 91 ? -7.542 -6.999 24.637 1.00 70.00 91 ARG A C 1
ATOM 736 O O . ARG A 1 91 ? -8.635 -7.031 24.076 1.00 70.00 91 ARG A O 1
ATOM 743 N N . THR A 1 92 ? -6.455 -6.484 24.073 1.00 67.19 92 THR A N 1
AT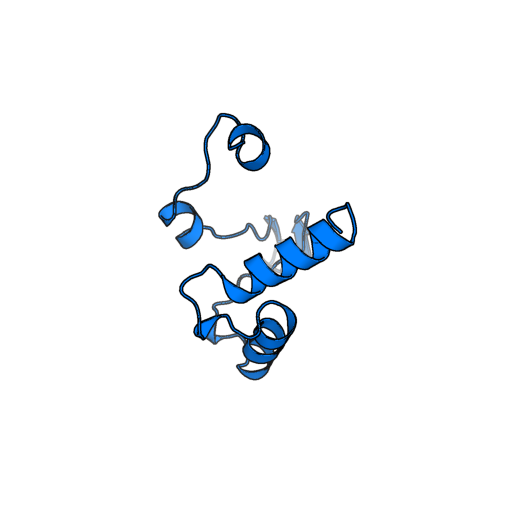OM 744 C CA . THR A 1 92 ? -6.364 -6.121 22.652 1.00 67.19 92 THR A CA 1
ATOM 745 C C . THR A 1 92 ? -6.144 -7.393 21.840 1.00 67.19 92 THR A C 1
ATOM 747 O O . THR A 1 92 ? -5.274 -8.194 22.190 1.00 67.19 92 THR A O 1
ATOM 750 N N . ARG A 1 93 ? -6.955 -7.613 20.805 1.00 56.91 93 ARG A N 1
ATOM 751 C CA . ARG A 1 93 ? -6.717 -8.683 19.833 1.00 56.91 93 ARG A CA 1
ATOM 752 C C . ARG A 1 93 ? -5.856 -8.173 18.690 1.00 56.91 93 ARG A C 1
ATOM 754 O O . ARG A 1 93 ? -6.028 -6.984 18.347 1.00 56.91 93 ARG A O 1
#

pLDDT: mean 87.89, std 10.49, range [45.28, 97.81]

Foldseek 3Di:
DQCVPPNPVGDDDPVCVVPDDDDQADFDADPVRHTPDGDDPDHDDDDDPVVDDPVVVCVVCVPPPVCVVVDPPDDPVVVVVQVVVCVVVVHRD

Nearest PDB structures (foldseek):
  3zga-assembly1_A  TM=5.045E-01  e=5.569E-01  Listeria monocytogenes

Radius of gyration: 20.12 Å; Cα contacts (8 Å, |Δi|>4): 51; chains: 1; bounding box: 42×28×53 Å

Secondary structure (DSSP, 8-state):
-THHHH-SS-PPPHHHHHH------EEEE-TTS-EEEEE-SS------GGGS-HHHHHHHHHHH-TTGGGSSS--HHHHHHHHHHHHHHTS--

Sequence (93 aa):
MWLLTCGFDGCPTARDIQTFQPDQGGRILDRYNRLMGRLELVRRVNVPLGAVPQFVQQAFIATEDRRFYQHGGLDWRGFFRALVTNLRAGRTR

Mean predicted aligned error: 8.11 Å

Solvent-accessible surface area (backbone atoms only — not comparable to full-atom values): 6128 Å² total; per-residue (Å²): 123,64,57,82,78,35,42,91,88,47,68,80,50,77,64,53,64,74,69,61,72,84,76,55,54,50,77,43,61,46,100,82,72,45,81,74,49,68,59,50,98,55,96,58,79,95,70,62,73,89,79,51,58,67,70,58,56,50,54,50,35,58,71,79,39,74,53,58,93,78,39,97,81,65,57,63,73,56,51,55,52,48,49,54,50,26,66,74,64,78,47,84,131